Protein AF-A0A1Q6YKE8-F1 (afdb_monomer_lite)

pLDDT: mean 70.92, std 18.64, range [30.95, 90.25]

Secondary structure (DSSP, 8-state):
-PPPHHHHHHHHHHT--SSHHHHHHHHHHHHH---HHHHHT-BTTTEEEETTEEEEEE--BTTB--SSGGG-EE-PPPHHHHHTTHHHHHHHHHHTT-SBS-TTEEE-TTS-EEE---S---S---------------------

Radius of gyration: 20.26 Å; chains: 1; bounding box: 40×72×38 Å

Foldseek 3Di:
DDDDPVNLVVQQVVQPDPAPLSNVQSVCCVVFVDDSLQLLQFFLVQFDQDPNFTWRWSDDDPSDHDPDRVVTDTTTDDVVCVVVCVVVLSVVCVVVVPGHSRPQWDQDPVSDTDGDPPPDDDDDPDDDDDDDDDDDDDDDDDDD

Structure (mmCIF, N/CA/C/O backbone):
data_AF-A0A1Q6YKE8-F1
#
_entry.id   AF-A0A1Q6YKE8-F1
#
loop_
_atom_site.group_PDB
_atom_site.id
_atom_site.type_symbol
_atom_site.label_atom_id
_atom_site.label_alt_id
_atom_site.label_comp_id
_atom_site.label_asym_id
_atom_site.label_entity_id
_atom_site.label_seq_id
_atom_site.pdbx_PDB_ins_code
_atom_site.Cartn_x
_atom_site.Cartn_y
_atom_site.Cartn_z
_atom_site.occupancy
_atom_site.B_iso_or_equiv
_atom_site.auth_seq_id
_atom_site.auth_comp_id
_atom_site.auth_asym_id
_atom_site.auth_atom_id
_atom_site.pdbx_PDB_model_num
ATOM 1 N N . MET A 1 1 ? 6.342 -9.748 22.366 1.00 48.53 1 MET A N 1
ATOM 2 C CA . MET A 1 1 ? 4.994 -9.239 22.686 1.00 48.53 1 MET A CA 1
ATOM 3 C C . MET A 1 1 ? 4.312 -8.879 21.375 1.00 48.53 1 MET A C 1
ATOM 5 O O . MET A 1 1 ? 4.847 -8.018 20.686 1.00 48.53 1 MET A O 1
ATOM 9 N N . PRO A 1 2 ? 3.239 -9.573 20.967 1.00 78.56 2 PRO A N 1
ATOM 10 C CA . PRO A 1 2 ? 2.397 -9.118 19.861 1.00 78.56 2 PRO A CA 1
ATOM 11 C C . PRO A 1 2 ? 1.601 -7.872 20.283 1.00 78.56 2 PRO A C 1
ATOM 13 O O . PRO A 1 2 ? 1.332 -7.694 21.469 1.00 78.56 2 PRO A O 1
ATOM 16 N N . PHE A 1 3 ? 1.243 -7.015 19.324 1.00 77.88 3 PHE A N 1
ATOM 17 C CA . PHE A 1 3 ? 0.370 -5.864 19.575 1.00 77.88 3 PHE A CA 1
ATOM 18 C C . PHE A 1 3 ? -0.996 -6.327 20.089 1.00 77.88 3 PHE A C 1
ATOM 20 O O . PHE A 1 3 ? -1.537 -7.321 19.595 1.00 77.88 3 PHE A O 1
ATOM 27 N N . THR A 1 4 ? -1.558 -5.609 21.063 1.00 90.25 4 THR A N 1
ATOM 28 C CA . THR A 1 4 ? -2.933 -5.859 21.508 1.00 90.25 4 THR A CA 1
ATOM 29 C C . THR A 1 4 ? -3.928 -5.227 20.535 1.00 90.25 4 THR A C 1
ATOM 31 O O . THR A 1 4 ? -3.585 -4.334 19.757 1.00 90.25 4 THR A O 1
ATOM 34 N N . LEU A 1 5 ? -5.181 -5.688 20.552 1.00 86.75 5 LEU A N 1
ATOM 35 C CA . LEU A 1 5 ? -6.221 -5.123 19.684 1.00 86.75 5 LEU A CA 1
ATOM 36 C C . LEU A 1 5 ? -6.488 -3.641 19.994 1.00 86.75 5 LEU A C 1
ATOM 38 O O . LEU A 1 5 ? -6.775 -2.874 19.074 1.00 86.75 5 LEU A O 1
ATOM 42 N N . ASP A 1 6 ? -6.328 -3.228 21.254 1.00 87.69 6 ASP A N 1
ATOM 43 C CA . ASP A 1 6 ? -6.457 -1.829 21.667 1.00 87.69 6 ASP A CA 1
ATOM 44 C C . ASP A 1 6 ? -5.311 -0.963 21.125 1.00 87.69 6 ASP A C 1
ATOM 46 O O . ASP A 1 6 ? -5.553 0.154 20.661 1.00 87.69 6 ASP A O 1
ATOM 50 N N . ASP A 1 7 ? -4.084 -1.493 21.078 1.00 85.31 7 ASP A N 1
ATOM 51 C CA . ASP A 1 7 ? -2.945 -0.800 20.459 1.00 85.31 7 ASP A CA 1
ATOM 52 C C . ASP A 1 7 ? -3.177 -0.606 18.958 1.00 85.31 7 ASP A C 1
ATOM 54 O O . ASP A 1 7 ? -2.983 0.485 18.420 1.00 85.31 7 ASP A O 1
ATOM 58 N N . VAL A 1 8 ? -3.644 -1.656 18.275 1.00 83.62 8 VAL A N 1
ATOM 59 C CA . VAL A 1 8 ? -3.951 -1.607 16.839 1.00 83.62 8 VAL A CA 1
ATOM 60 C C . VAL A 1 8 ? -5.040 -0.577 16.559 1.00 83.62 8 VAL A C 1
ATOM 62 O O . VAL A 1 8 ? -4.902 0.233 15.641 1.00 83.62 8 VAL A O 1
ATOM 65 N N . LYS A 1 9 ? -6.103 -0.564 17.366 1.00 85.56 9 LYS A N 1
ATOM 66 C CA . LYS A 1 9 ? -7.176 0.424 17.246 1.00 85.56 9 LYS A CA 1
ATOM 67 C C . LYS A 1 9 ? -6.652 1.843 17.456 1.00 85.56 9 LYS A C 1
ATOM 69 O O . LYS A 1 9 ? -6.939 2.716 16.644 1.00 85.56 9 LYS A O 1
ATOM 74 N N . THR A 1 10 ? -5.825 2.050 18.476 1.00 87.38 10 THR A N 1
ATOM 75 C CA . THR A 1 10 ? -5.205 3.349 18.768 1.00 87.38 10 THR A CA 1
ATOM 76 C C . THR A 1 10 ? -4.359 3.843 17.592 1.00 87.38 10 THR A C 1
ATOM 78 O O . THR A 1 10 ? -4.468 5.003 17.197 1.00 87.38 10 THR A O 1
ATOM 81 N N . ILE A 1 11 ? -3.573 2.960 16.965 1.00 83.69 11 ILE A N 1
ATOM 82 C CA . ILE A 1 11 ? -2.771 3.286 15.775 1.00 83.69 11 ILE A CA 1
ATOM 83 C C . ILE A 1 11 ? -3.669 3.660 14.586 1.00 83.69 11 ILE A C 1
ATOM 85 O O . ILE A 1 11 ? -3.403 4.639 13.885 1.00 83.69 11 ILE A O 1
ATOM 89 N N . LEU A 1 12 ? -4.740 2.903 14.343 1.00 83.75 12 LEU A N 1
ATOM 90 C CA . LEU A 1 12 ? -5.667 3.170 13.239 1.00 83.75 12 LEU A CA 1
ATOM 91 C C . LEU A 1 12 ? -6.482 4.452 13.443 1.00 83.75 12 LEU A C 1
ATOM 93 O O . LEU A 1 12 ? -6.796 5.137 12.467 1.00 83.75 12 LEU A O 1
ATOM 97 N N . ASP A 1 13 ? -6.807 4.783 14.691 1.00 83.69 13 ASP A N 1
ATOM 98 C CA . ASP A 1 13 ? -7.506 6.012 15.058 1.00 83.69 13 ASP A CA 1
ATOM 99 C C . ASP A 1 13 ? -6.593 7.237 14.936 1.00 83.69 13 ASP A C 1
ATOM 101 O O . ASP A 1 13 ? -7.021 8.258 14.398 1.00 83.69 13 ASP A O 1
ATOM 105 N N . ALA A 1 14 ? -5.325 7.118 15.336 1.00 82.75 14 ALA A N 1
ATOM 106 C CA . ALA A 1 14 ? -4.326 8.178 15.195 1.00 82.75 14 ALA A CA 1
ATOM 107 C C . ALA A 1 14 ? -3.939 8.470 13.733 1.00 82.75 14 ALA A C 1
ATOM 109 O O . ALA A 1 14 ? -3.438 9.547 13.438 1.00 82.75 14 ALA A O 1
ATOM 110 N N . THR A 1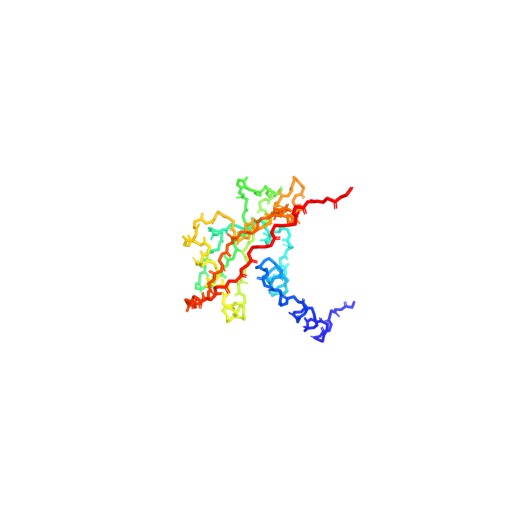 15 ? -4.173 7.528 12.816 1.00 78.94 15 THR A N 1
ATOM 111 C CA . THR A 1 15 ? -3.813 7.629 11.386 1.00 78.94 15 THR A CA 1
ATOM 112 C C . THR A 1 15 ? -5.022 7.928 10.491 1.00 78.94 15 THR A C 1
ATOM 114 O O . THR A 1 15 ? -5.065 7.555 9.314 1.00 78.94 15 THR A O 1
ATOM 117 N N . LYS A 1 16 ? -6.048 8.589 11.041 1.00 74.75 16 LYS A N 1
ATOM 118 C CA . LYS A 1 16 ? -7.196 9.147 10.297 1.00 74.75 16 LYS A CA 1
ATOM 119 C C . LYS A 1 16 ? -6.882 10.546 9.752 1.00 74.75 16 LYS A C 1
ATOM 121 O O . LYS A 1 16 ? -7.684 11.464 9.885 1.00 74.75 16 LYS A O 1
ATOM 126 N N . ASP A 1 17 ? -5.701 10.701 9.175 1.00 73.50 17 ASP A N 1
ATOM 127 C CA . ASP A 1 17 ? -5.283 11.952 8.555 1.00 73.50 17 ASP A CA 1
ATOM 128 C C . ASP A 1 17 ? -5.979 12.164 7.200 1.00 73.50 17 ASP A C 1
ATOM 130 O O . ASP A 1 17 ? -6.395 11.209 6.540 1.00 73.50 17 ASP A O 1
ATOM 134 N N . GLU A 1 18 ? -6.058 13.419 6.750 1.00 73.56 18 GLU A N 1
ATOM 135 C CA . GLU A 1 18 ? -6.566 13.762 5.413 1.00 73.56 18 GLU A CA 1
ATOM 136 C C . GLU A 1 18 ? -5.602 13.321 4.298 1.00 73.56 18 GLU A C 1
ATOM 138 O O . GLU A 1 18 ? -6.020 13.089 3.160 1.00 73.56 18 GLU A O 1
ATOM 143 N N . GLN A 1 19 ? -4.308 13.179 4.608 1.00 78.31 19 GLN A N 1
ATOM 144 C CA . GLN A 1 19 ? -3.312 12.746 3.634 1.00 78.31 19 GLN A CA 1
ATOM 145 C C . GLN A 1 19 ? -3.444 11.255 3.303 1.00 78.31 19 GLN A C 1
ATOM 147 O O . GLN A 1 19 ? -3.407 10.381 4.175 1.00 78.31 19 GLN A O 1
ATOM 152 N N . ALA A 1 20 ? -3.506 10.954 2.005 1.00 80.50 20 ALA A N 1
ATOM 153 C CA . ALA A 1 20 ? -3.690 9.598 1.501 1.00 80.50 20 ALA A CA 1
ATOM 154 C C . ALA A 1 20 ? -2.570 8.637 1.943 1.00 80.50 20 ALA A C 1
ATOM 156 O O . ALA A 1 20 ? -2.847 7.478 2.247 1.00 80.50 20 ALA A O 1
ATOM 157 N N . GLU A 1 21 ? -1.314 9.082 2.020 1.00 80.62 21 GLU A N 1
ATOM 158 C CA . GLU A 1 21 ? -0.201 8.223 2.427 1.00 80.62 21 GLU A CA 1
ATOM 159 C C . GLU A 1 21 ? -0.261 7.825 3.905 1.00 80.62 21 GLU A C 1
ATOM 161 O O . GLU A 1 21 ? -0.041 6.659 4.230 1.00 80.62 21 GLU A O 1
ATOM 166 N N . ASN A 1 22 ? -0.625 8.755 4.789 1.00 81.62 22 ASN A N 1
ATOM 167 C CA . ASN A 1 22 ? -0.753 8.481 6.219 1.00 81.62 22 ASN A CA 1
ATOM 168 C C . ASN A 1 22 ? -1.967 7.596 6.509 1.00 81.62 22 ASN A C 1
ATOM 170 O O . ASN A 1 22 ? -1.941 6.807 7.448 1.00 81.62 22 ASN A O 1
ATOM 174 N N . LEU A 1 23 ? -3.012 7.692 5.686 1.00 85.94 23 LEU A N 1
ATOM 175 C CA . LEU A 1 23 ? -4.203 6.870 5.825 1.00 85.94 23 LEU A CA 1
ATOM 176 C C . LEU A 1 23 ? -3.957 5.444 5.310 1.00 85.94 23 LEU A C 1
ATOM 178 O O . LEU A 1 23 ? -4.235 4.468 6.015 1.00 85.94 23 LEU A O 1
ATOM 182 N N . TRP A 1 24 ? -3.438 5.300 4.088 1.00 87.31 24 TRP A N 1
ATOM 183 C CA . TRP A 1 24 ? -3.369 4.003 3.411 1.00 87.31 24 TRP A CA 1
ATOM 184 C C . TRP A 1 24 ? -2.158 3.162 3.802 1.00 87.31 24 TRP A C 1
ATOM 186 O O . TRP A 1 24 ? -2.314 1.950 3.929 1.00 87.31 24 TRP A O 1
ATOM 196 N N . ILE A 1 25 ? -0.976 3.747 4.033 1.00 87.19 25 ILE A N 1
ATOM 197 C CA . ILE A 1 25 ? 0.232 2.977 4.382 1.00 87.19 25 ILE A CA 1
ATOM 198 C C . ILE A 1 25 ? 0.051 2.128 5.650 1.00 87.19 25 ILE A C 1
ATOM 200 O O . ILE A 1 25 ? 0.280 0.921 5.559 1.00 87.19 25 ILE A O 1
ATOM 204 N N . PRO A 1 26 ? -0.369 2.670 6.812 1.00 87.50 26 PRO A N 1
ATOM 205 C CA . PRO A 1 26 ? -0.507 1.865 8.025 1.00 87.50 26 PRO A CA 1
ATOM 206 C C . PRO A 1 26 ? -1.621 0.823 7.903 1.00 87.50 26 PRO A C 1
ATOM 208 O O . PRO A 1 26 ? -1.450 -0.299 8.372 1.00 87.50 26 PRO A O 1
ATOM 211 N N . ARG A 1 27 ? -2.725 1.140 7.212 1.00 88.69 27 ARG A N 1
ATOM 212 C CA . ARG A 1 27 ? -3.811 0.179 6.950 1.00 88.69 27 ARG A CA 1
ATOM 213 C C . ARG A 1 27 ? -3.323 -0.970 6.075 1.00 88.69 27 ARG A C 1
ATOM 215 O O . ARG A 1 27 ? -3.474 -2.131 6.441 1.00 88.69 27 ARG A O 1
ATOM 222 N N . LEU A 1 28 ? -2.688 -0.662 4.948 1.00 87.19 28 LEU A N 1
ATOM 223 C CA . LEU A 1 28 ? -2.119 -1.673 4.062 1.00 87.19 28 LEU A CA 1
ATOM 224 C C . LEU A 1 28 ? -1.069 -2.506 4.798 1.00 87.19 28 LEU A C 1
ATOM 226 O O . LEU A 1 28 ? -1.143 -3.728 4.745 1.00 87.19 28 LEU A O 1
ATOM 230 N N . ALA A 1 29 ? -0.142 -1.885 5.527 1.00 87.50 29 ALA A N 1
ATOM 231 C CA . ALA A 1 29 ? 0.883 -2.594 6.289 1.00 87.50 29 ALA A CA 1
ATOM 232 C C . ALA A 1 29 ? 0.277 -3.539 7.339 1.00 87.50 29 ALA A C 1
ATOM 234 O O . ALA A 1 29 ? 0.735 -4.672 7.463 1.00 87.50 29 ALA A O 1
ATOM 235 N N . LEU A 1 30 ? -0.783 -3.115 8.032 1.00 87.88 30 LEU A N 1
ATOM 236 C CA . LEU A 1 30 ? -1.468 -3.921 9.040 1.00 87.88 30 LEU A CA 1
ATOM 237 C C . LEU A 1 30 ? -2.175 -5.141 8.435 1.00 87.88 30 LEU A C 1
ATOM 239 O O . LEU A 1 30 ? -2.002 -6.252 8.928 1.00 87.88 30 LEU A O 1
ATOM 243 N N . TYR A 1 31 ? -2.959 -4.951 7.369 1.00 86.56 31 TYR A N 1
ATOM 244 C CA . TYR A 1 31 ? -3.739 -6.044 6.772 1.00 86.56 31 TYR A CA 1
ATOM 245 C C . TYR A 1 31 ? -2.904 -6.973 5.888 1.00 86.56 31 TYR A C 1
ATOM 247 O O . TYR A 1 31 ? -3.260 -8.136 5.721 1.00 86.56 31 TYR A O 1
ATOM 255 N N . THR A 1 32 ? -1.821 -6.469 5.294 1.00 83.38 32 THR A N 1
ATOM 256 C CA . THR A 1 32 ? -1.030 -7.230 4.315 1.00 83.38 32 THR A CA 1
ATOM 257 C C . THR A 1 32 ? 0.330 -7.694 4.823 1.00 83.38 32 THR A C 1
ATOM 259 O O . THR A 1 32 ? 0.941 -8.565 4.206 1.00 83.38 32 THR A O 1
ATOM 262 N N . GLY A 1 33 ? 0.852 -7.095 5.898 1.00 83.25 33 GLY A N 1
ATOM 263 C CA . GLY A 1 33 ? 2.206 -7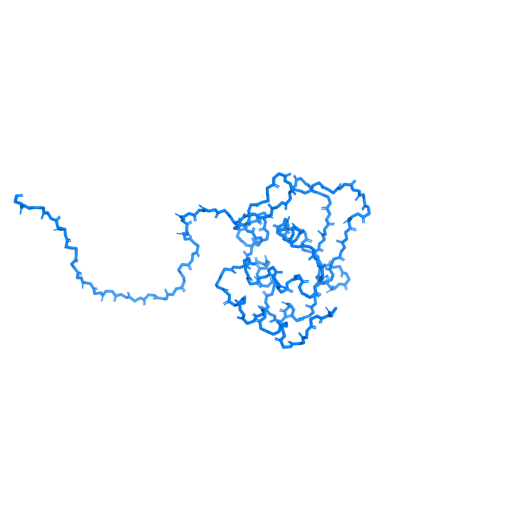.357 6.393 1.00 83.25 33 GLY A CA 1
ATOM 264 C C . GLY A 1 33 ? 3.323 -6.921 5.434 1.00 83.25 33 GLY A C 1
ATOM 265 O O . GLY A 1 33 ? 4.475 -7.323 5.600 1.00 83.25 33 GLY A O 1
ATOM 266 N N . ALA A 1 34 ? 3.013 -6.133 4.400 1.00 82.88 34 ALA A N 1
ATOM 267 C CA . ALA A 1 34 ? 4.010 -5.639 3.460 1.00 82.88 34 ALA A CA 1
ATOM 268 C C . ALA A 1 34 ? 4.917 -4.576 4.097 1.00 82.88 34 ALA A C 1
ATOM 270 O O . ALA A 1 34 ? 4.489 -3.816 4.969 1.00 82.88 34 ALA A O 1
ATOM 271 N N . ARG A 1 35 ? 6.178 -4.481 3.647 1.00 82.44 35 ARG A N 1
ATOM 272 C CA . ARG A 1 35 ? 7.088 -3.458 4.171 1.00 82.44 35 ARG A CA 1
ATOM 273 C C . ARG A 1 35 ? 6.646 -2.099 3.651 1.00 82.44 35 ARG A C 1
ATOM 275 O O . ARG A 1 35 ? 6.319 -1.963 2.473 1.00 82.44 35 ARG A O 1
ATOM 282 N N . ALA A 1 36 ? 6.734 -1.082 4.507 1.00 80.56 36 ALA A N 1
ATOM 283 C CA . ALA A 1 36 ? 6.358 0.285 4.155 1.00 80.56 36 ALA A CA 1
ATOM 284 C C . ALA A 1 36 ? 7.010 0.739 2.835 1.00 80.56 36 ALA A C 1
ATOM 286 O O . ALA A 1 36 ? 6.313 1.196 1.940 1.00 80.56 36 ALA A O 1
ATOM 287 N N . ASN A 1 37 ? 8.311 0.491 2.644 1.00 78.31 37 ASN A N 1
ATOM 288 C CA . ASN A 1 37 ? 9.013 0.865 1.408 1.00 78.31 37 ASN A CA 1
ATOM 289 C C . ASN A 1 37 ? 8.436 0.213 0.138 1.00 78.31 37 ASN A C 1
ATOM 291 O O . ASN A 1 37 ? 8.461 0.826 -0.928 1.00 78.31 37 ASN A O 1
ATOM 295 N N . GLU A 1 38 ? 7.908 -1.010 0.220 1.00 79.44 38 GLU A N 1
ATOM 296 C CA . GLU A 1 38 ? 7.307 -1.675 -0.943 1.00 79.44 38 GLU A CA 1
ATOM 297 C C . GLU A 1 38 ? 5.929 -1.097 -1.271 1.00 79.44 38 GLU A C 1
ATOM 299 O O . GLU A 1 38 ? 5.592 -1.004 -2.449 1.00 79.44 38 GLU A O 1
ATOM 304 N N . LEU A 1 39 ? 5.179 -0.667 -0.250 1.00 81.50 39 LEU A N 1
ATOM 305 C CA . LEU A 1 39 ? 3.898 0.028 -0.402 1.00 81.50 39 LEU A CA 1
ATOM 306 C C . LEU A 1 39 ? 4.086 1.443 -0.967 1.00 81.50 39 LEU A C 1
ATOM 308 O O . LEU A 1 39 ? 3.344 1.858 -1.852 1.00 81.50 39 LEU A O 1
ATOM 312 N N . CYS A 1 40 ? 5.110 2.164 -0.510 1.00 81.12 40 CYS A N 1
ATOM 313 C CA . CYS A 1 40 ? 5.420 3.516 -0.977 1.00 81.12 40 CYS A CA 1
ATOM 314 C C . CYS A 1 40 ? 5.862 3.554 -2.448 1.00 81.12 40 CYS A C 1
ATOM 316 O O . CYS A 1 40 ? 5.604 4.527 -3.150 1.00 81.12 40 CYS A O 1
ATOM 318 N N . GLY A 1 41 ? 6.547 2.506 -2.912 1.00 77.44 41 GLY A N 1
ATOM 319 C CA . GLY A 1 41 ? 7.010 2.380 -4.297 1.00 77.44 41 GLY A CA 1
ATOM 320 C C . GLY A 1 41 ? 6.000 1.741 -5.251 1.00 77.44 41 GLY A C 1
ATOM 321 O O . GLY A 1 41 ? 6.361 1.458 -6.390 1.00 77.44 41 GLY A O 1
ATOM 322 N N . LEU A 1 42 ? 4.777 1.463 -4.798 1.00 84.06 42 LEU A N 1
ATOM 323 C CA . LEU A 1 42 ? 3.781 0.749 -5.587 1.00 84.06 42 LEU A CA 1
ATOM 324 C C . LEU A 1 42 ? 3.214 1.631 -6.710 1.00 84.06 42 LEU A C 1
ATOM 326 O O . LEU A 1 42 ? 2.815 2.782 -6.490 1.00 84.06 42 LEU A O 1
ATOM 330 N N . LEU A 1 43 ? 3.144 1.077 -7.918 1.00 85.19 43 LEU A N 1
ATOM 331 C CA . LEU A 1 43 ? 2.579 1.767 -9.070 1.00 85.19 43 LEU A CA 1
ATOM 332 C C . LEU A 1 43 ? 1.097 1.445 -9.219 1.00 85.19 43 LEU A C 1
ATOM 334 O O . LEU A 1 43 ? 0.621 0.366 -8.870 1.00 85.19 43 LEU A O 1
ATOM 338 N N . THR A 1 44 ? 0.354 2.368 -9.818 1.00 85.25 44 THR A N 1
ATOM 339 C CA . THR A 1 44 ? -1.089 2.198 -10.035 1.00 85.25 44 THR A CA 1
ATOM 340 C C . THR A 1 44 ? -1.398 0.998 -10.951 1.00 85.25 44 THR A C 1
ATOM 342 O O . THR A 1 44 ? -2.449 0.360 -10.836 1.00 85.25 44 THR A O 1
ATOM 345 N N . ARG A 1 45 ? -0.451 0.648 -11.834 1.00 83.38 45 ARG A N 1
ATOM 346 C CA . ARG A 1 45 ? -0.501 -0.521 -12.734 1.00 83.38 45 ARG A CA 1
ATOM 347 C C . ARG A 1 45 ? -0.221 -1.860 -12.044 1.00 83.38 45 ARG A C 1
ATOM 349 O O . ARG A 1 45 ? -0.564 -2.906 -12.591 1.00 83.38 45 ARG A O 1
ATOM 356 N N . ASP A 1 46 ? 0.401 -1.830 -10.869 1.00 85.00 46 ASP A N 1
ATOM 357 C CA . ASP A 1 46 ? 0.804 -3.038 -10.144 1.00 85.00 46 ASP A CA 1
ATOM 358 C C . ASP A 1 46 ? -0.370 -3.645 -9.366 1.00 85.00 46 ASP A C 1
ATOM 360 O O . ASP A 1 46 ? -0.324 -4.807 -8.971 1.00 85.00 46 ASP A O 1
ATOM 364 N N . VAL A 1 47 ? -1.445 -2.877 -9.162 1.00 86.75 47 VAL A N 1
ATOM 365 C CA . VAL A 1 47 ? -2.699 -3.368 -8.585 1.00 86.75 47 VAL A CA 1
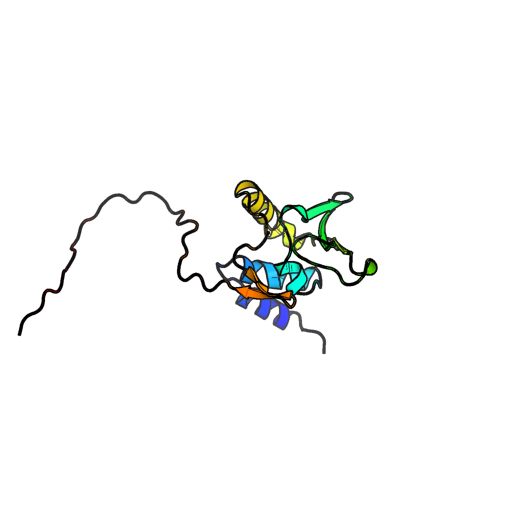ATOM 366 C C . VAL A 1 47 ? -3.479 -4.114 -9.668 1.00 86.75 47 VAL A C 1
ATOM 368 O O . VAL A 1 47 ? -4.036 -3.507 -10.586 1.00 86.75 47 VAL A O 1
ATOM 371 N N . LYS A 1 48 ? -3.498 -5.443 -9.576 1.00 86.50 48 LYS A N 1
ATOM 372 C CA . LYS A 1 48 ? -4.126 -6.331 -10.563 1.00 86.50 48 LYS A CA 1
ATOM 373 C C . LYS A 1 48 ? -5.122 -7.251 -9.873 1.00 86.50 48 LYS A C 1
ATOM 375 O O . LYS A 1 48 ? -4.954 -7.585 -8.705 1.00 86.50 48 LYS A O 1
ATOM 380 N N . GLN A 1 49 ? -6.149 -7.678 -10.594 1.00 87.69 49 GLN A N 1
ATOM 381 C CA . GLN A 1 49 ? -7.050 -8.718 -10.113 1.00 87.69 49 GLN A CA 1
ATOM 382 C C . GLN A 1 49 ? -6.499 -10.084 -10.539 1.00 87.69 49 GLN A C 1
ATOM 384 O O . GLN A 1 49 ? -6.216 -10.295 -11.716 1.00 87.69 49 GLN A O 1
ATOM 389 N N . ILE A 1 50 ? -6.308 -10.985 -9.579 1.00 84.88 50 ILE A N 1
ATOM 390 C CA . ILE A 1 50 ? -5.814 -12.350 -9.786 1.00 84.88 50 ILE A CA 1
ATOM 391 C C . ILE A 1 50 ? -6.831 -13.280 -9.129 1.00 84.88 50 ILE A C 1
ATOM 393 O O . ILE A 1 50 ? -7.126 -13.120 -7.947 1.00 84.88 50 ILE A O 1
ATOM 397 N N . ASP A 1 51 ? -7.416 -14.195 -9.903 1.00 82.06 51 ASP A N 1
ATOM 398 C CA . ASP A 1 51 ? -8.426 -15.156 -9.428 1.00 82.06 51 ASP A CA 1
ATOM 399 C C . ASP A 1 51 ? -9.613 -14.494 -8.695 1.00 82.06 51 ASP A C 1
ATOM 401 O O . ASP A 1 51 ? -10.115 -14.978 -7.685 1.00 82.06 51 ASP A O 1
ATOM 405 N N . GLY A 1 52 ? -10.044 -13.325 -9.187 1.00 81.62 52 GLY A N 1
ATOM 406 C CA . GLY A 1 52 ? -11.132 -12.538 -8.596 1.00 81.62 52 GLY A CA 1
ATOM 407 C C . GLY A 1 52 ? -10.729 -11.687 -7.384 1.00 81.62 52 GLY A C 1
ATOM 408 O O . GLY A 1 52 ? -11.500 -10.815 -6.982 1.00 81.62 52 GLY A O 1
ATOM 409 N N . VAL A 1 53 ? -9.514 -11.849 -6.854 1.00 84.00 53 VAL A N 1
ATOM 410 C CA . VAL A 1 53 ? -8.991 -11.098 -5.704 1.00 84.00 53 VAL A CA 1
ATOM 411 C C . VAL A 1 53 ? -8.053 -9.990 -6.174 1.00 84.00 53 VAL A C 1
ATOM 413 O O . VAL A 1 53 ? -7.131 -10.206 -6.962 1.00 84.00 53 VAL A O 1
ATOM 416 N N . TRP A 1 54 ? -8.260 -8.775 -5.675 1.00 85.44 54 TRP A N 1
ATOM 417 C CA . TRP A 1 54 ? -7.337 -7.676 -5.932 1.00 85.44 54 TRP A CA 1
ATOM 418 C C . TRP A 1 54 ? -6.019 -7.922 -5.211 1.00 85.44 54 TRP A C 1
ATOM 420 O O . TRP A 1 54 ? -6.007 -8.197 -4.015 1.00 85.44 54 TRP A O 1
ATOM 430 N N . CYS A 1 55 ? -4.914 -7.822 -5.941 1.00 84.06 55 CYS A N 1
ATOM 431 C CA . CYS A 1 55 ? -3.576 -8.064 -5.434 1.00 84.06 55 CYS A CA 1
ATOM 432 C C . CYS A 1 55 ? -2.610 -6.981 -5.933 1.00 84.06 55 CYS A C 1
ATOM 434 O O . CYS A 1 55 ? -2.391 -6.876 -7.145 1.00 84.06 55 CYS A O 1
ATOM 436 N N . PRO A 1 56 ? -1.973 -6.192 -5.049 1.00 84.75 56 PRO A N 1
ATOM 437 C CA . PRO A 1 56 ? -0.791 -5.439 -5.405 1.00 84.75 56 PRO A CA 1
ATOM 438 C C . PRO A 1 56 ? 0.338 -6.425 -5.666 1.00 84.75 56 PRO A C 1
ATOM 440 O O . PRO A 1 56 ? 0.684 -7.249 -4.808 1.00 84.75 56 PRO A O 1
ATOM 443 N N . VAL A 1 57 ? 0.896 -6.359 -6.866 1.00 82.50 57 VAL A N 1
ATOM 444 C CA . VAL A 1 57 ? 2.004 -7.219 -7.250 1.00 82.50 57 VAL A CA 1
ATOM 445 C C . VAL A 1 57 ? 3.307 -6.471 -7.027 1.00 82.50 57 VAL A C 1
ATOM 447 O O . VAL A 1 57 ? 3.590 -5.443 -7.636 1.00 82.50 57 VAL A O 1
ATOM 450 N N . VAL A 1 58 ? 4.113 -6.984 -6.105 1.00 78.94 58 VAL A N 1
ATOM 451 C CA . VAL A 1 58 ? 5.440 -6.452 -5.828 1.00 78.94 58 VAL A CA 1
ATOM 452 C C . VAL A 1 58 ? 6.405 -7.129 -6.798 1.00 78.94 58 VAL A C 1
ATOM 454 O O . VAL A 1 58 ? 6.928 -8.188 -6.477 1.00 78.94 58 VAL A O 1
ATOM 457 N N . GLU A 1 59 ? 6.604 -6.549 -7.985 1.00 72.69 59 GLU A N 1
ATOM 458 C CA . GLU A 1 59 ? 7.550 -7.042 -9.007 1.00 72.69 59 GLU A CA 1
ATOM 459 C C . GLU A 1 59 ? 8.769 -6.121 -9.153 1.00 72.69 59 GLU A C 1
ATOM 461 O O . GLU A 1 59 ? 8.800 -5.004 -8.614 1.00 72.69 59 GLU A O 1
ATOM 466 N N . ASP A 1 60 ? 9.786 -6.624 -9.849 1.00 65.75 60 ASP A N 1
ATOM 467 C CA . ASP A 1 60 ? 10.926 -5.830 -10.293 1.00 65.75 60 ASP A CA 1
ATOM 468 C C . ASP A 1 60 ? 10.458 -4.864 -11.388 1.00 65.75 60 ASP A C 1
ATOM 470 O O . ASP A 1 60 ? 9.729 -5.248 -12.303 1.00 65.75 60 ASP A O 1
ATOM 474 N N . SER A 1 61 ? 10.798 -3.586 -11.264 1.00 63.88 61 SER A N 1
ATOM 475 C CA . SER A 1 61 ? 10.317 -2.548 -12.179 1.00 63.88 61 SER A CA 1
ATOM 476 C C . SER A 1 61 ? 11.345 -1.438 -12.335 1.00 63.88 61 SER A C 1
ATOM 478 O O . SER A 1 61 ? 12.240 -1.284 -11.509 1.00 63.88 61 SER A O 1
ATOM 480 N N . GLU A 1 62 ? 11.162 -0.594 -13.350 1.00 58.84 62 GLU A N 1
ATOM 481 C CA . GLU A 1 62 ? 11.989 0.600 -13.606 1.00 58.84 62 GLU A CA 1
ATOM 482 C C . GLU A 1 62 ? 12.162 1.504 -12.370 1.00 58.84 62 GLU A C 1
ATOM 484 O O . GLU A 1 62 ? 13.147 2.228 -12.253 1.00 58.84 62 GLU A O 1
ATOM 489 N N . VAL A 1 63 ? 11.200 1.466 -11.442 1.00 61.22 63 VAL A N 1
ATOM 490 C CA . VAL A 1 63 ? 11.175 2.285 -10.223 1.00 61.22 63 VAL A CA 1
ATOM 491 C C . VAL A 1 63 ? 11.728 1.532 -9.009 1.00 61.22 63 VAL A C 1
ATOM 493 O O . VAL A 1 63 ? 12.179 2.159 -8.050 1.00 61.22 63 VAL A O 1
ATOM 496 N N . ARG A 1 64 ? 11.706 0.195 -9.021 1.00 64.38 64 ARG A N 1
ATOM 497 C CA . ARG A 1 64 ? 12.125 -0.629 -7.886 1.00 64.38 64 ARG A CA 1
ATOM 498 C C . ARG A 1 64 ? 12.889 -1.852 -8.363 1.00 64.38 64 ARG A C 1
ATOM 500 O O . ARG A 1 64 ? 12.266 -2.810 -8.803 1.00 64.38 64 ARG A O 1
ATOM 507 N N . THR A 1 65 ? 14.203 -1.828 -8.146 1.00 61.03 65 THR A N 1
ATOM 508 C CA . THR A 1 65 ? 15.086 -2.975 -8.364 1.00 61.03 65 THR A CA 1
ATOM 509 C C . THR A 1 65 ? 14.958 -3.980 -7.222 1.00 61.03 65 THR A C 1
ATOM 511 O O . THR A 1 65 ? 15.329 -3.687 -6.079 1.00 61.03 65 THR A O 1
ATOM 514 N N . LEU A 1 66 ? 14.447 -5.175 -7.510 1.00 63.84 66 LEU A N 1
ATOM 515 C CA . LEU A 1 66 ? 14.476 -6.295 -6.572 1.00 63.84 66 LEU A CA 1
ATOM 516 C C . LEU A 1 66 ? 15.831 -7.003 -6.661 1.00 63.84 66 LEU A C 1
ATOM 518 O O . LEU A 1 66 ? 16.306 -7.354 -7.732 1.00 63.84 66 LEU A O 1
ATOM 522 N N . LYS A 1 67 ? 16.462 -7.258 -5.510 1.00 58.56 67 LYS A N 1
ATOM 523 C CA . LYS A 1 67 ? 17.786 -7.905 -5.469 1.00 58.56 67 LYS A CA 1
ATOM 524 C C . LYS A 1 67 ? 17.765 -9.378 -5.907 1.00 58.56 67 LYS A C 1
ATOM 526 O O . LYS A 1 67 ? 18.824 -9.956 -6.133 1.00 58.56 67 LYS A O 1
ATOM 531 N N . THR A 1 68 ? 16.597 -10.022 -5.969 1.00 59.09 68 THR A N 1
ATOM 532 C CA . THR A 1 68 ? 16.466 -11.450 -6.305 1.00 59.09 68 THR A CA 1
ATOM 533 C C . THR A 1 68 ? 15.055 -11.757 -6.810 1.00 59.09 68 THR A C 1
ATOM 535 O O . THR A 1 68 ? 14.088 -11.220 -6.268 1.00 59.09 68 THR A O 1
ATOM 538 N N . ALA A 1 69 ? 14.919 -12.674 -7.776 1.00 60.78 69 ALA A N 1
ATOM 539 C CA . ALA A 1 69 ? 13.630 -13.095 -8.342 1.00 60.78 69 ALA A CA 1
ATOM 540 C C . ALA A 1 69 ? 12.620 -13.591 -7.281 1.00 60.78 69 ALA A C 1
ATOM 542 O O . ALA A 1 69 ? 11.426 -13.320 -7.400 1.00 60.78 69 ALA A O 1
ATOM 543 N N . SER A 1 70 ? 13.099 -14.209 -6.191 1.00 61.03 70 SER A N 1
ATOM 544 C CA . SER A 1 70 ? 12.269 -14.648 -5.053 1.00 61.03 70 SER A CA 1
ATOM 545 C C . SER A 1 70 ? 11.652 -13.516 -4.223 1.00 61.03 70 SER A C 1
ATOM 547 O O . SER A 1 70 ? 10.834 -13.786 -3.351 1.00 61.03 70 SER A O 1
ATOM 549 N N . SER A 1 71 ? 12.034 -12.252 -4.443 1.00 67.12 71 SER A N 1
ATOM 550 C CA . SER A 1 71 ? 11.380 -11.110 -3.780 1.00 67.12 71 SER A CA 1
ATOM 551 C C . SER A 1 71 ? 10.076 -10.694 -4.458 1.00 67.12 71 SER A C 1
ATOM 553 O O . SER A 1 71 ? 9.354 -9.857 -3.910 1.00 67.12 71 SER A O 1
ATOM 555 N N . THR A 1 72 ? 9.770 -11.275 -5.621 1.00 77.06 72 THR A N 1
ATOM 556 C CA . THR A 1 72 ? 8.499 -11.046 -6.297 1.00 77.06 72 THR A CA 1
ATOM 557 C C . THR A 1 72 ? 7.386 -11.695 -5.499 1.00 77.06 72 THR A C 1
ATOM 559 O O . THR A 1 72 ? 7.415 -12.901 -5.256 1.00 77.06 72 THR A O 1
ATOM 562 N N . ARG A 1 73 ? 6.392 -10.911 -5.086 1.00 81.12 73 ARG A N 1
ATOM 563 C CA . ARG A 1 73 ? 5.262 -11.459 -4.335 1.00 81.12 73 ARG A CA 1
ATOM 564 C C . ARG A 1 73 ? 3.954 -10.770 -4.656 1.00 81.12 73 ARG A C 1
ATOM 566 O O . ARG A 1 73 ? 3.900 -9.573 -4.926 1.00 81.12 73 ARG A O 1
ATOM 573 N N . ARG A 1 74 ? 2.889 -11.558 -4.584 1.00 84.25 74 ARG A N 1
ATOM 574 C CA . ARG A 1 74 ? 1.505 -11.115 -4.737 1.00 84.25 74 ARG A CA 1
ATOM 575 C C . ARG A 1 74 ? 0.914 -10.971 -3.350 1.00 84.25 74 ARG A C 1
ATOM 577 O O . ARG A 1 74 ? 1.003 -11.896 -2.547 1.00 84.25 74 ARG A O 1
ATOM 584 N N . ILE A 1 75 ? 0.358 -9.806 -3.069 1.00 85.38 75 ILE A N 1
ATOM 585 C CA . ILE A 1 75 ? -0.215 -9.502 -1.767 1.00 85.38 75 ILE A CA 1
ATOM 586 C C . ILE A 1 75 ? -1.736 -9.494 -1.932 1.00 85.38 75 ILE A C 1
ATOM 588 O O . ILE A 1 75 ? -2.230 -8.634 -2.645 1.00 85.38 75 ILE A O 1
ATOM 592 N N . PRO A 1 76 ? -2.508 -10.406 -1.332 1.00 85.12 76 PRO A N 1
ATOM 593 C CA . PRO A 1 76 ? -3.963 -10.336 -1.429 1.00 85.12 76 PRO A CA 1
ATOM 594 C C . PRO A 1 76 ? -4.497 -9.127 -0.645 1.00 85.12 76 PRO A C 1
ATOM 596 O O . PRO A 1 76 ? -4.139 -8.924 0.518 1.00 85.12 76 PRO A O 1
ATOM 599 N N . VAL A 1 77 ? -5.356 -8.310 -1.264 1.00 86.50 77 VAL A N 1
ATOM 600 C CA . VAL A 1 77 ? -6.072 -7.235 -0.560 1.00 86.50 77 VAL A CA 1
ATOM 601 C C . VAL A 1 77 ? -7.133 -7.860 0.338 1.00 86.50 77 VAL A C 1
ATOM 603 O O . VAL A 1 77 ? -8.021 -8.574 -0.126 1.00 86.50 77 VAL A O 1
ATOM 606 N N . HIS A 1 78 ? -7.064 -7.555 1.632 1.00 86.62 78 HIS A N 1
ATOM 607 C CA . HIS A 1 78 ? -8.063 -7.998 2.596 1.00 86.62 78 HIS A CA 1
ATOM 608 C C . HIS A 1 78 ? -9.435 -7.339 2.317 1.00 86.62 78 HIS A C 1
ATOM 610 O O . HIS A 1 78 ? -9.470 -6.137 2.042 1.00 86.62 78 HIS A O 1
ATOM 616 N N . PRO A 1 79 ? -10.576 -8.050 2.448 1.00 85.75 79 PRO A N 1
ATOM 617 C CA . PRO A 1 79 ? -11.912 -7.498 2.172 1.00 85.75 79 PRO A CA 1
ATOM 618 C C . PRO A 1 79 ? -12.241 -6.208 2.935 1.00 85.75 79 PRO A C 1
ATOM 620 O O . PRO A 1 79 ? -12.966 -5.352 2.437 1.00 85.75 79 PRO A O 1
ATOM 623 N N . GLU A 1 80 ? -11.672 -6.037 4.127 1.00 86.38 80 GLU A N 1
ATOM 624 C CA . GLU A 1 80 ? -11.849 -4.820 4.926 1.00 86.38 80 GLU A CA 1
ATOM 625 C C . GLU A 1 80 ? -11.268 -3.573 4.238 1.00 86.38 80 GLU A C 1
ATOM 627 O O . GLU A 1 80 ? -11.876 -2.510 4.268 1.00 86.38 80 GLU A O 1
ATOM 632 N N . LEU A 1 81 ? -10.148 -3.698 3.517 1.00 85.94 81 LEU A N 1
ATOM 633 C CA . LEU A 1 81 ? -9.590 -2.594 2.724 1.00 85.94 81 LEU A CA 1
ATOM 634 C C . LEU A 1 81 ? -10.499 -2.219 1.550 1.00 85.94 81 LEU A C 1
ATOM 636 O O . LEU A 1 81 ? -10.590 -1.048 1.185 1.00 85.94 81 LEU A O 1
ATOM 640 N N . ILE A 1 82 ? -11.187 -3.208 0.974 1.00 86.94 82 ILE A N 1
ATOM 641 C CA . ILE A 1 82 ? -12.171 -2.980 -0.087 1.00 86.94 82 ILE A CA 1
ATOM 642 C C . ILE A 1 82 ? -13.358 -2.196 0.480 1.00 86.94 82 ILE A C 1
ATOM 644 O O . ILE A 1 82 ? -13.757 -1.200 -0.116 1.00 86.94 82 ILE A O 1
ATOM 648 N N . ARG A 1 83 ? -13.859 -2.573 1.666 1.00 86.50 83 ARG A N 1
ATOM 649 C CA . ARG A 1 83 ? -14.924 -1.833 2.370 1.00 86.50 83 ARG A CA 1
ATOM 650 C C . ARG A 1 83 ? -14.533 -0.398 2.713 1.00 86.50 83 ARG A C 1
ATOM 652 O O . ARG A 1 83 ? -15.380 0.484 2.665 1.00 86.50 83 ARG A O 1
ATOM 659 N N . LEU A 1 84 ? -13.261 -0.163 3.031 1.00 85.44 84 LEU A N 1
ATOM 660 C CA . LEU A 1 84 ? -12.724 1.173 3.304 1.00 85.44 84 LEU A CA 1
ATOM 661 C C . LEU A 1 84 ? -12.578 2.048 2.042 1.00 85.44 84 LEU A C 1
ATOM 663 O O . LEU A 1 84 ? -12.218 3.216 2.168 1.00 85.44 84 LEU A O 1
ATOM 667 N N . GLY A 1 85 ? -12.838 1.518 0.840 1.00 88.62 85 GLY A N 1
ATOM 668 C CA . GLY A 1 85 ? -12.766 2.273 -0.417 1.00 88.62 85 GLY A CA 1
ATOM 669 C C . GLY A 1 85 ? -11.373 2.307 -1.050 1.00 88.62 85 GLY A C 1
ATOM 670 O O . GLY A 1 85 ? -11.046 3.233 -1.795 1.00 88.62 85 GLY A O 1
ATOM 671 N N . PHE A 1 86 ? -10.517 1.314 -0.769 1.00 88.12 86 PHE A N 1
ATOM 672 C CA . PHE A 1 86 ? -9.179 1.248 -1.371 1.00 88.12 86 PHE A CA 1
ATOM 673 C C . PHE A 1 86 ? -9.239 1.176 -2.902 1.00 88.12 86 PHE A C 1
ATOM 675 O O . PHE A 1 86 ? -8.454 1.832 -3.581 1.00 88.12 86 PHE A O 1
ATOM 682 N N . LEU A 1 87 ? -10.191 0.421 -3.457 1.00 86.75 87 LEU A N 1
ATOM 683 C CA . LEU A 1 87 ? -10.349 0.305 -4.910 1.00 86.75 87 LEU A CA 1
ATOM 684 C C . LEU A 1 87 ? -10.764 1.636 -5.542 1.00 86.75 87 LEU A C 1
ATOM 686 O O . LEU A 1 87 ? -10.179 2.035 -6.544 1.00 86.75 87 LEU A O 1
ATOM 690 N N . ASP A 1 88 ? -11.673 2.375 -4.903 1.00 89.00 88 ASP A N 1
ATOM 691 C CA . ASP A 1 88 ? -12.076 3.708 -5.364 1.00 89.00 88 ASP A CA 1
ATOM 692 C C . ASP A 1 88 ? -10.899 4.690 -5.343 1.00 89.00 88 ASP A C 1
ATOM 694 O O . ASP A 1 88 ? -10.787 5.581 -6.186 1.00 89.00 88 ASP A O 1
ATOM 698 N N . PHE A 1 89 ? -9.985 4.543 -4.381 1.00 88.56 89 PHE A N 1
ATOM 699 C CA . PHE A 1 89 ? -8.741 5.304 -4.366 1.00 88.56 89 PHE A CA 1
ATOM 700 C C . PHE A 1 89 ? -7.829 4.940 -5.547 1.00 88.56 89 PHE A C 1
ATOM 702 O O . PHE A 1 89 ? -7.358 5.844 -6.238 1.00 88.56 89 PHE A O 1
ATOM 709 N N . VAL A 1 90 ? -7.622 3.650 -5.829 1.00 88.44 90 VAL A N 1
ATOM 710 C CA . VAL A 1 90 ? -6.814 3.206 -6.981 1.00 88.44 90 VAL A CA 1
ATOM 711 C C . VAL A 1 90 ? -7.407 3.724 -8.294 1.00 88.44 90 VAL A C 1
ATOM 713 O O . VAL A 1 90 ? -6.672 4.264 -9.120 1.00 88.44 90 VAL A O 1
ATOM 716 N N . GLU A 1 91 ? -8.723 3.621 -8.481 1.00 88.50 91 GLU A N 1
ATOM 717 C CA . GLU A 1 91 ? -9.396 4.080 -9.700 1.00 88.50 91 GLU A CA 1
ATOM 718 C C . GLU A 1 91 ? -9.309 5.601 -9.879 1.00 88.50 91 GLU A C 1
ATOM 720 O O . GLU A 1 91 ? -9.038 6.079 -10.982 1.00 88.50 91 GLU A O 1
ATOM 725 N N . ARG A 1 92 ? -9.410 6.384 -8.797 1.00 88.50 92 ARG A N 1
ATOM 726 C CA . ARG A 1 92 ? -9.148 7.834 -8.856 1.00 88.50 92 ARG A CA 1
ATOM 727 C C . ARG A 1 92 ? -7.724 8.144 -9.316 1.00 88.50 92 ARG A C 1
ATOM 729 O O . ARG A 1 92 ? -7.534 9.023 -10.156 1.00 88.50 92 ARG A O 1
ATOM 736 N N . GLN A 1 93 ? -6.735 7.396 -8.830 1.00 87.38 93 GLN A N 1
ATOM 737 C CA . GLN A 1 93 ? -5.341 7.562 -9.254 1.00 87.38 93 GLN A CA 1
ATOM 738 C C . GLN A 1 93 ? -5.133 7.160 -10.722 1.00 87.38 93 GLN A C 1
ATOM 740 O O . GLN A 1 93 ? -4.369 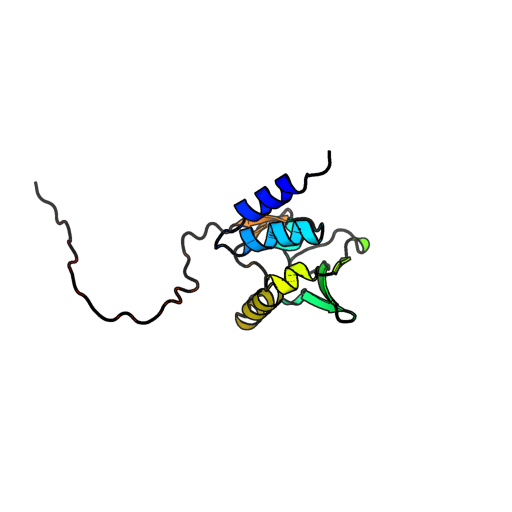7.817 -11.436 1.00 87.38 93 GLN A O 1
ATOM 745 N N . ARG A 1 94 ? -5.855 6.138 -11.208 1.00 86.19 94 ARG A N 1
ATOM 746 C CA . ARG A 1 94 ? -5.875 5.751 -12.632 1.00 86.19 94 ARG A CA 1
ATOM 747 C C . ARG A 1 94 ? -6.474 6.844 -13.502 1.00 86.19 94 ARG A C 1
ATOM 749 O O . ARG A 1 94 ? -5.865 7.217 -14.505 1.00 86.19 94 ARG A O 1
ATOM 756 N N . ALA A 1 95 ? -7.616 7.395 -13.097 1.00 87.50 95 ALA A N 1
ATOM 757 C CA . ALA A 1 95 ? -8.274 8.493 -13.796 1.00 87.50 95 ALA A CA 1
ATOM 758 C C . ALA A 1 95 ? -7.381 9.744 -13.855 1.00 87.50 95 ALA A C 1
ATOM 760 O O . ALA A 1 95 ? -7.285 10.391 -14.897 1.00 87.50 95 ALA A O 1
ATOM 761 N N . ALA A 1 96 ? -6.649 10.028 -12.775 1.00 86.19 96 ALA A N 1
ATOM 762 C CA . ALA A 1 96 ? -5.668 11.108 -12.706 1.00 86.19 96 ALA A CA 1
ATOM 763 C C . ALA A 1 96 ? -4.356 10.822 -13.471 1.00 86.19 96 ALA A C 1
ATOM 765 O O . ALA A 1 96 ? -3.451 11.655 -13.451 1.00 86.19 96 ALA A O 1
ATOM 766 N N . ARG A 1 97 ? -4.234 9.661 -14.138 1.00 84.12 97 ARG A N 1
ATOM 767 C CA . ARG A 1 97 ? -3.037 9.195 -14.868 1.00 84.12 97 ARG A CA 1
ATOM 768 C C . ARG A 1 97 ? -1.752 9.243 -14.034 1.00 84.12 97 ARG A C 1
ATOM 770 O O . ARG A 1 97 ? -0.660 9.439 -14.567 1.00 84.12 97 ARG A O 1
ATOM 777 N N . GLN A 1 98 ? -1.876 9.035 -12.725 1.00 82.31 98 GLN A N 1
ATOM 778 C CA . GLN A 1 98 ? -0.732 9.007 -11.825 1.00 82.31 98 GLN A CA 1
ATOM 779 C C . GLN A 1 98 ? 0.016 7.682 -11.979 1.00 82.31 98 GLN A C 1
ATOM 781 O O . GLN A 1 98 ? -0.568 6.600 -11.867 1.00 82.31 98 GLN A O 1
ATOM 786 N N . ALA A 1 99 ? 1.326 7.758 -12.223 1.00 81.44 99 ALA A N 1
ATOM 787 C CA . ALA A 1 99 ? 2.166 6.568 -12.352 1.00 81.44 99 ALA A CA 1
ATOM 788 C C . ALA A 1 99 ? 2.295 5.812 -11.016 1.00 81.44 99 ALA A C 1
ATOM 790 O O . ALA A 1 99 ? 2.293 4.581 -10.990 1.00 81.44 99 ALA A O 1
ATOM 791 N N . ARG A 1 100 ? 2.379 6.554 -9.905 1.00 83.44 100 ARG A N 1
ATOM 792 C CA . ARG A 1 100 ? 2.473 6.018 -8.542 1.00 83.44 100 ARG A CA 1
ATOM 793 C C . ARG A 1 100 ? 1.113 6.017 -7.867 1.00 83.44 100 ARG A C 1
ATOM 795 O O . ARG A 1 100 ? 0.345 6.963 -8.029 1.00 83.44 100 ARG A O 1
ATOM 802 N N . LEU A 1 101 ? 0.877 5.006 -7.035 1.00 84.31 101 LEU A N 1
ATOM 803 C CA . LEU A 1 101 ? -0.330 4.958 -6.219 1.00 84.31 101 LEU A CA 1
ATOM 804 C C . LEU A 1 101 ? -0.336 6.091 -5.176 1.00 84.31 101 LEU A C 1
ATOM 806 O O . LEU A 1 101 ? -1.368 6.718 -4.950 1.00 84.31 101 LEU A O 1
ATOM 810 N N . LEU A 1 102 ? 0.833 6.393 -4.602 1.00 83.69 102 LEU A N 1
ATOM 811 C CA . LEU A 1 102 ? 1.051 7.466 -3.630 1.00 83.69 102 LEU A CA 1
ATOM 812 C C . LEU A 1 102 ? 2.042 8.500 -4.201 1.00 83.69 102 LEU A C 1
ATOM 814 O O . LEU A 1 102 ? 3.254 8.331 -4.051 1.00 83.69 102 LEU A O 1
ATOM 818 N N . PRO A 1 103 ? 1.563 9.547 -4.895 1.00 77.81 103 PRO A N 1
ATOM 819 C CA . PRO A 1 103 ? 2.421 10.523 -5.570 1.00 77.81 103 PRO A CA 1
ATOM 820 C C . PRO A 1 103 ? 3.189 11.430 -4.598 1.00 77.81 103 PRO A C 1
ATOM 822 O O . PRO A 1 103 ? 4.292 11.857 -4.921 1.00 77.81 103 PRO A O 1
ATOM 825 N N . GLU A 1 104 ? 2.655 11.655 -3.395 1.00 75.06 104 GLU A N 1
ATOM 826 C CA . GLU A 1 104 ? 3.261 12.496 -2.346 1.00 75.06 104 GLU A CA 1
ATOM 827 C C . GLU A 1 104 ? 4.570 11.919 -1.770 1.00 75.06 104 GLU A C 1
ATOM 829 O O . GLU A 1 104 ? 5.329 12.600 -1.071 1.00 75.06 104 GLU 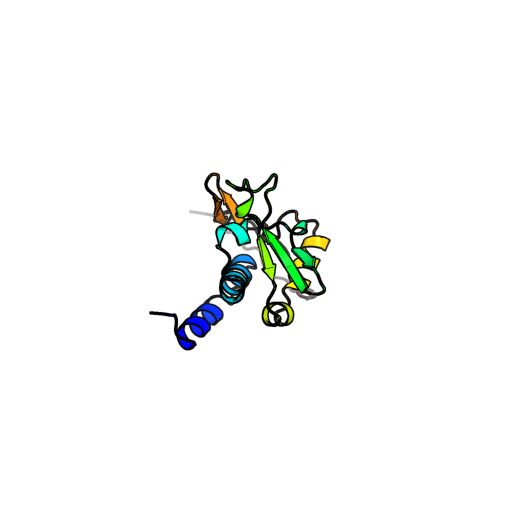A O 1
ATOM 834 N N . LEU A 1 105 ? 4.859 10.646 -2.057 1.00 75.12 105 LEU A N 1
ATOM 835 C CA . LEU A 1 105 ? 6.043 9.953 -1.574 1.00 75.12 105 LEU A CA 1
ATOM 836 C C . LEU A 1 105 ? 7.142 9.909 -2.641 1.00 75.12 105 LEU A C 1
ATOM 838 O O . LEU A 1 105 ? 6.991 9.372 -3.745 1.00 75.12 105 LEU A O 1
ATOM 842 N N . THR A 1 106 ? 8.315 10.411 -2.263 1.00 65.56 106 THR A N 1
ATOM 843 C CA . THR A 1 106 ? 9.565 10.201 -2.997 1.00 65.56 106 THR A CA 1
ATOM 844 C C . THR A 1 106 ? 10.266 8.967 -2.466 1.00 65.56 106 THR A C 1
ATOM 846 O O . THR A 1 106 ? 10.596 8.893 -1.286 1.00 65.56 106 THR A O 1
ATOM 849 N N . VAL A 1 107 ? 10.544 8.009 -3.347 1.00 65.75 107 VAL A N 1
ATOM 850 C CA . VAL A 1 107 ? 11.406 6.871 -3.022 1.00 65.75 107 VAL A CA 1
ATOM 851 C C . VAL A 1 107 ? 12.856 7.317 -3.209 1.00 65.75 107 VAL A C 1
ATOM 853 O O . VAL A 1 107 ? 13.278 7.631 -4.322 1.00 65.75 107 VAL A O 1
ATOM 856 N N . GLY A 1 108 ? 13.603 7.416 -2.113 1.00 60.16 108 GLY A N 1
ATOM 857 C CA . GLY A 1 108 ? 15.022 7.749 -2.123 1.00 60.16 108 GLY A CA 1
ATOM 858 C C . GLY A 1 108 ? 15.884 6.610 -2.674 1.00 60.16 108 GLY A C 1
ATOM 859 O O . GLY A 1 108 ? 15.450 5.465 -2.786 1.00 60.16 108 GLY A O 1
ATOM 860 N N . LYS A 1 109 ? 17.153 6.916 -2.963 1.00 46.12 109 LYS A N 1
ATOM 861 C CA . LYS A 1 109 ? 18.128 6.006 -3.601 1.00 46.12 109 LYS A CA 1
ATOM 862 C C . LYS A 1 109 ? 18.344 4.671 -2.858 1.00 46.12 109 LYS A C 1
ATOM 864 O O . LYS A 1 109 ? 18.778 3.700 -3.464 1.00 46.12 109 LYS A O 1
ATOM 869 N N . TYR A 1 110 ? 18.017 4.619 -1.564 1.00 54.50 110 TYR A N 1
ATOM 870 C CA . TYR A 1 110 ? 18.113 3.429 -0.705 1.00 54.50 110 TYR A CA 1
ATOM 871 C C . TYR A 1 110 ? 16.757 2.760 -0.419 1.00 54.50 110 TYR A C 1
ATOM 873 O O . TYR A 1 110 ? 16.638 1.957 0.503 1.00 54.50 110 TYR A O 1
ATOM 881 N N . GLY A 1 111 ? 15.714 3.105 -1.176 1.00 55.16 111 GLY A N 1
ATOM 882 C CA . GLY A 1 111 ? 14.356 2.604 -0.966 1.00 55.16 111 GLY A CA 1
ATOM 883 C C . GLY A 1 111 ? 13.590 3.316 0.150 1.00 55.16 111 GLY A C 1
ATOM 884 O O . GLY A 1 111 ? 12.408 3.044 0.311 1.00 55.16 111 GLY A O 1
ATOM 885 N N . SER A 1 112 ? 14.219 4.231 0.896 1.00 52.47 112 SER A N 1
ATOM 886 C CA . SER A 1 112 ? 13.561 5.034 1.931 1.00 52.47 112 SER A CA 1
ATOM 887 C C . SER A 1 112 ? 12.523 5.964 1.312 1.00 52.47 112 SER A C 1
ATOM 889 O O . SER A 1 112 ? 12.873 6.821 0.503 1.00 52.47 112 SER A O 1
ATOM 891 N N . ALA A 1 113 ? 11.259 5.816 1.695 1.00 60.78 113 ALA A N 1
ATOM 892 C CA . ALA A 1 113 ? 10.212 6.736 1.276 1.00 60.78 113 ALA A CA 1
ATOM 893 C C . ALA A 1 113 ? 10.210 7.985 2.168 1.00 60.78 113 ALA A C 1
ATOM 895 O O . ALA A 1 113 ? 9.987 7.893 3.373 1.00 60.78 113 ALA A O 1
ATOM 896 N N . SER A 1 114 ? 10.452 9.152 1.578 1.00 56.75 114 SER A N 1
ATOM 897 C CA . SER A 1 114 ? 10.320 10.452 2.236 1.00 56.75 114 SER A CA 1
ATOM 898 C C . SER A 1 114 ? 9.229 11.259 1.548 1.00 56.75 114 SER A C 1
ATOM 900 O O . SER A 1 114 ? 9.167 11.290 0.315 1.00 56.75 114 SER A O 1
ATOM 902 N N . ARG A 1 115 ? 8.385 11.937 2.329 1.00 56.44 115 ARG A N 1
ATOM 903 C CA . ARG A 1 115 ? 7.411 12.890 1.786 1.00 56.44 115 ARG A CA 1
ATOM 904 C C . ARG A 1 115 ? 8.151 13.958 0.983 1.00 56.44 115 ARG A C 1
ATOM 906 O O . ARG A 1 115 ? 9.152 14.499 1.462 1.00 56.44 115 ARG A O 1
ATOM 913 N N . ILE A 1 116 ? 7.670 14.254 -0.221 1.00 56.44 116 ILE A N 1
ATOM 914 C CA . ILE A 1 116 ? 8.155 15.413 -0.968 1.00 56.44 116 ILE A CA 1
ATOM 915 C C . ILE A 1 116 ? 7.756 16.635 -0.141 1.00 56.44 116 ILE A C 1
ATOM 917 O O . ILE A 1 116 ? 6.575 16.892 0.070 1.00 56.44 116 ILE A O 1
ATOM 921 N N . ALA A 1 117 ? 8.729 17.385 0.374 1.00 43.47 117 ALA A N 1
ATOM 922 C CA . ALA A 1 117 ? 8.466 18.648 1.056 1.00 43.47 117 ALA A CA 1
ATOM 923 C C . ALA A 1 117 ? 8.097 19.739 0.032 1.00 43.47 117 ALA A C 1
ATOM 925 O O . ALA A 1 117 ? 8.729 20.791 -0.030 1.00 43.47 117 ALA A O 1
ATOM 926 N N . SER A 1 118 ? 7.093 19.502 -0.811 1.00 40.66 118 SER A N 1
ATOM 927 C CA . SER A 1 118 ? 6.481 20.556 -1.607 1.00 40.66 118 SER A CA 1
ATOM 928 C C . SER A 1 118 ? 5.565 21.342 -0.680 1.00 40.66 118 SER A C 1
ATOM 930 O O . SER A 1 118 ? 4.442 20.938 -0.387 1.00 40.66 118 SER A O 1
ATOM 932 N N . ARG A 1 119 ? 6.047 22.497 -0.202 1.00 42.03 119 ARG A N 1
ATOM 933 C CA . ARG A 1 119 ? 5.192 23.581 0.316 1.00 42.03 119 ARG A CA 1
ATOM 934 C C . ARG A 1 119 ? 4.362 24.152 -0.841 1.00 42.03 119 ARG A C 1
ATOM 936 O O . ARG A 1 119 ? 4.558 25.296 -1.217 1.00 42.03 119 ARG A O 1
ATOM 943 N N . THR A 1 120 ? 3.483 23.336 -1.410 1.00 36.94 120 THR A N 1
ATOM 944 C CA . THR A 1 120 ? 2.469 23.696 -2.405 1.00 36.94 120 THR A CA 1
ATOM 945 C C . THR A 1 120 ? 1.581 22.474 -2.642 1.00 36.94 120 THR A C 1
ATOM 947 O O . THR A 1 120 ? 1.807 21.690 -3.555 1.00 36.94 120 THR A O 1
ATOM 950 N N . ALA A 1 121 ? 0.538 22.324 -1.824 1.00 34.19 121 ALA A N 1
ATOM 951 C CA . ALA A 1 121 ? -0.722 21.807 -2.349 1.00 34.19 121 ALA A CA 1
ATOM 952 C C . ALA A 1 121 ? -1.379 22.970 -3.120 1.00 34.19 121 ALA A C 1
ATOM 954 O O . ALA A 1 121 ? -1.311 24.118 -2.668 1.00 34.19 121 ALA A O 1
ATOM 955 N N . PRO A 1 122 ? -1.986 22.700 -4.283 1.00 38.91 122 PRO A N 1
ATOM 956 C CA . PRO A 1 122 ? -3.368 22.271 -4.177 1.00 38.91 122 PRO A CA 1
ATOM 957 C C . PRO A 1 122 ? -3.701 21.132 -5.141 1.00 38.91 122 PRO A C 1
ATOM 959 O O . PRO A 1 122 ? -3.625 21.274 -6.359 1.00 38.91 122 PRO A O 1
ATOM 962 N N . VAL A 1 123 ? -4.206 20.037 -4.588 1.00 38.97 123 VAL A N 1
ATOM 963 C CA . VAL A 1 123 ? -5.147 19.173 -5.300 1.00 38.97 123 VAL A CA 1
ATOM 964 C C . VAL A 1 123 ? -6.448 19.184 -4.509 1.00 38.97 123 VAL A C 1
ATOM 966 O O . VAL A 1 123 ? -6.566 18.545 -3.474 1.00 38.97 123 VAL A O 1
ATOM 969 N N . GLY A 1 124 ? -7.410 19.965 -5.008 1.00 32.81 124 GLY A N 1
ATOM 970 C CA . GLY A 1 124 ? -8.834 19.758 -4.752 1.00 32.81 124 GLY A CA 1
ATOM 971 C C . GLY A 1 124 ? -9.426 20.385 -3.491 1.00 32.81 124 GLY A C 1
ATOM 972 O O . GLY A 1 124 ? -9.895 19.668 -2.616 1.00 32.81 124 GLY A O 1
ATOM 973 N N . CYS A 1 125 ? -9.587 21.712 -3.475 1.00 32.06 125 CYS A N 1
ATOM 974 C CA . CYS A 1 125 ? -10.807 22.270 -2.887 1.00 32.06 125 CYS A CA 1
ATOM 975 C C . CYS A 1 125 ? -11.999 21.759 -3.713 1.00 32.06 125 CYS A C 1
ATOM 977 O O . CYS A 1 125 ? -12.221 22.234 -4.824 1.00 32.06 125 CYS A O 1
ATOM 979 N N . PHE A 1 126 ? -12.758 20.801 -3.184 1.00 38.22 126 PHE A N 1
ATOM 980 C CA . PHE A 1 126 ? -14.108 20.491 -3.653 1.00 38.22 126 PHE A CA 1
ATOM 981 C C . PHE A 1 126 ? -15.089 20.764 -2.508 1.00 38.22 126 PHE A C 1
ATOM 983 O O . PHE A 1 126 ? -15.230 19.974 -1.582 1.00 38.22 126 PHE A O 1
ATOM 990 N N . GLY A 1 127 ? -15.749 21.918 -2.587 1.00 30.95 127 GLY A N 1
ATOM 991 C CA . GLY A 1 127 ? -16.861 22.351 -1.741 1.00 30.95 127 GLY A CA 1
ATOM 992 C C . GLY A 1 127 ? -17.610 23.487 -2.456 1.00 30.95 127 GLY A C 1
ATOM 993 O O . GLY A 1 127 ? -16.963 24.268 -3.155 1.00 30.95 127 GLY A O 1
ATOM 994 N N . PRO A 1 128 ? -18.953 23.537 -2.392 1.00 36.03 128 PRO A N 1
ATOM 995 C CA . PRO A 1 128 ? -19.787 24.133 -3.434 1.00 36.03 128 PRO A CA 1
ATOM 996 C C . PRO A 1 128 ? -19.849 25.664 -3.382 1.00 36.03 128 PRO A C 1
ATOM 998 O O . PRO A 1 128 ? -19.593 26.284 -2.353 1.00 36.03 128 PRO A O 1
ATOM 1001 N N . LEU A 1 129 ? -20.236 26.243 -4.527 1.00 44.91 129 LEU A N 1
ATOM 1002 C CA . LEU A 1 129 ? -20.582 27.650 -4.742 1.00 44.91 129 LEU A CA 1
ATOM 1003 C C . LEU A 1 129 ? -21.204 28.314 -3.497 1.00 44.91 129 LEU A C 1
ATOM 1005 O O . LEU A 1 129 ? -22.366 28.079 -3.176 1.00 44.91 129 LEU A O 1
ATOM 1009 N N . ALA A 1 130 ? -20.472 29.244 -2.888 1.00 36.00 130 ALA A N 1
ATOM 1010 C CA . ALA A 1 130 ? -21.051 30.302 -2.072 1.00 36.00 130 ALA A CA 1
ATOM 1011 C C . ALA A 1 130 ? -20.631 31.643 -2.675 1.00 36.00 130 ALA A C 1
ATOM 1013 O O . ALA A 1 130 ? -19.481 32.077 -2.595 1.00 36.00 130 ALA A O 1
ATOM 1014 N N . SER A 1 131 ? -21.577 32.272 -3.367 1.00 33.19 131 SER A N 1
ATOM 1015 C CA . SER A 1 131 ? -21.415 33.599 -3.932 1.00 33.19 131 SER A CA 1
ATOM 1016 C C . SER A 1 131 ? -21.313 34.654 -2.828 1.00 33.19 131 SER A C 1
ATOM 1018 O O . SER A 1 131 ? -22.157 34.683 -1.940 1.00 33.19 131 SER A O 1
ATOM 1020 N N . ARG A 1 132 ? -20.379 35.592 -3.019 1.00 37.69 132 ARG A N 1
ATOM 1021 C CA . ARG A 1 132 ? -20.456 37.014 -2.631 1.00 37.69 132 ARG A CA 1
ATOM 1022 C C . ARG A 1 132 ? -20.616 37.354 -1.139 1.00 37.69 132 ARG A C 1
ATOM 1024 O O . ARG A 1 132 ? -21.718 37.368 -0.617 1.00 37.69 132 ARG A O 1
ATOM 1031 N N . ALA A 1 133 ? -19.533 37.875 -0.560 1.00 34.53 133 ALA A N 1
ATOM 1032 C CA . ALA A 1 133 ? -19.515 39.098 0.262 1.00 34.53 133 ALA A CA 1
ATOM 1033 C C . ALA A 1 133 ? -18.039 39.483 0.504 1.00 34.53 133 ALA A C 1
ATOM 1035 O O . ALA A 1 133 ? -17.309 38.787 1.193 1.00 34.53 133 ALA A O 1
ATOM 1036 N N . SER A 1 134 ? -17.469 40.397 -0.285 1.00 39.50 134 SER A N 1
ATOM 1037 C CA . SER A 1 134 ? -17.197 41.788 0.118 1.00 39.50 134 SER A CA 1
ATOM 1038 C C . SER A 1 134 ? -16.381 41.946 1.412 1.00 39.50 134 SER A C 1
ATOM 1040 O O . SER A 1 134 ? -16.916 41.745 2.497 1.00 39.50 134 SER A O 1
ATOM 1042 N N . GLY A 1 135 ? -15.149 42.469 1.314 1.00 33.78 135 GLY A N 1
ATOM 1043 C CA . GLY A 1 135 ? -14.572 43.225 2.432 1.00 33.78 135 GLY A CA 1
ATOM 1044 C C . GLY A 1 135 ? -13.055 43.206 2.606 1.00 33.78 135 GLY A C 1
ATOM 1045 O O . GLY A 1 135 ? -12.535 42.411 3.370 1.00 33.78 135 GLY A O 1
ATOM 1046 N N . ARG A 1 136 ? -12.402 44.221 2.026 1.00 40.84 136 ARG A N 1
ATOM 1047 C CA . ARG A 1 136 ? -11.195 44.905 2.535 1.00 40.84 136 ARG A CA 1
ATOM 1048 C C . ARG A 1 136 ? -9.856 44.150 2.566 1.00 40.84 136 ARG A C 1
ATOM 1050 O O . ARG A 1 136 ? -9.384 43.633 3.570 1.00 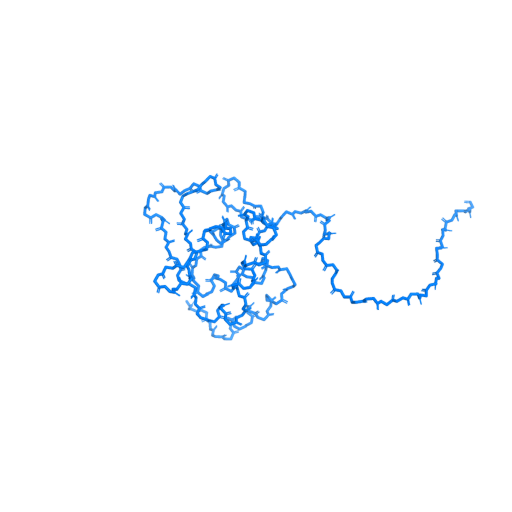40.84 136 ARG A O 1
ATOM 1057 N N . CYS A 1 137 ? -9.166 44.322 1.441 1.00 33.69 137 CYS A N 1
ATOM 1058 C CA . CYS A 1 137 ? -7.726 44.532 1.359 1.00 33.69 137 CYS A CA 1
ATOM 1059 C C . CYS A 1 137 ? -7.304 45.709 2.266 1.00 33.69 137 CYS A C 1
ATOM 1061 O O . CYS A 1 137 ? -7.703 46.850 2.028 1.00 33.69 137 CYS A O 1
ATOM 1063 N N . CYS A 1 138 ? -6.504 45.435 3.296 1.00 44.34 138 CYS A N 1
ATOM 1064 C CA . CYS A 1 138 ? -5.854 46.451 4.121 1.00 44.34 138 CYS A CA 1
ATOM 1065 C C . CYS A 1 138 ? -4.344 46.387 3.874 1.00 44.34 138 CYS A C 1
ATOM 1067 O O . CYS A 1 138 ? -3.599 45.727 4.594 1.00 44.34 138 CYS A O 1
ATOM 1069 N N . THR A 1 139 ? -3.890 47.079 2.832 1.00 45.78 139 THR A N 1
ATOM 1070 C CA . THR A 1 139 ? -2.478 47.410 2.625 1.00 45.78 139 THR A CA 1
ATOM 1071 C C . THR A 1 139 ? -1.986 48.271 3.789 1.00 45.78 139 THR A C 1
ATOM 1073 O O . THR A 1 139 ? -2.387 49.433 3.901 1.00 45.78 139 THR A O 1
ATOM 1076 N N . ARG A 1 140 ? -1.100 47.751 4.642 1.00 39.72 140 ARG A N 1
ATOM 1077 C CA . ARG A 1 140 ? -0.382 48.578 5.620 1.00 39.72 140 ARG A CA 1
ATOM 1078 C C . ARG A 1 140 ? 0.834 49.199 4.928 1.00 39.72 140 ARG A C 1
ATOM 1080 O O . ARG A 1 140 ? 1.907 48.608 4.879 1.00 39.72 140 ARG A O 1
ATOM 1087 N N . ARG A 1 141 ? 0.625 50.379 4.336 1.00 45.56 141 ARG A N 1
ATOM 1088 C CA . ARG A 1 141 ? 1.701 51.329 4.016 1.00 45.56 141 ARG A CA 1
ATOM 1089 C C . ARG A 1 141 ? 2.244 51.914 5.322 1.00 45.56 141 ARG A C 1
ATOM 1091 O O . ARG A 1 141 ? 1.485 52.117 6.268 1.00 45.56 141 ARG A O 1
ATOM 1098 N N . GLY A 1 142 ? 3.558 52.119 5.363 1.00 40.47 142 GLY A N 1
ATOM 1099 C CA . GLY A 1 142 ? 4.267 52.678 6.508 1.00 40.47 142 GLY A CA 1
ATOM 1100 C C . GLY A 1 142 ? 4.039 54.173 6.709 1.00 40.47 142 GLY A C 1
ATOM 1101 O O . GLY A 1 142 ? 3.493 54.834 5.835 1.00 40.47 142 GLY A O 1
ATOM 1102 N N . THR A 1 143 ? 4.488 54.647 7.873 1.00 43.09 143 THR A N 1
ATOM 1103 C CA . THR A 1 143 ? 5.159 55.935 8.142 1.00 43.09 143 THR A CA 1
ATOM 1104 C C . THR A 1 143 ? 5.449 56.003 9.642 1.00 43.09 143 THR A C 1
ATOM 1106 O O . THR A 1 143 ? 4.506 55.979 10.437 1.00 43.09 143 THR A O 1
ATOM 1109 N N . ARG A 1 144 ? 6.721 56.111 10.021 1.00 46.25 144 ARG A N 1
ATOM 1110 C CA . ARG A 1 144 ? 7.311 57.283 10.687 1.00 46.25 144 ARG A CA 1
ATOM 1111 C C . ARG A 1 144 ? 8.826 57.145 10.690 1.00 46.25 144 ARG A C 1
ATOM 1113 O O . ARG A 1 144 ? 9.290 55.990 10.787 1.00 46.25 144 ARG A O 1
#

Sequence (144 aa):
MPFTLDDVKTILDATKDEQAENLWIPRLALYTGARANELCGLLTRDVKQIDGVWCPVVEDSEVRTLKTASSTRRIPVHPELIRLGFLDFVERQRAARQARLLPELTVGKYGSASRIASRTAPVGCFGPLASRASGRCCTRRGTR